Protein AF-A0A151J3Q8-F1 (afdb_monomer_lite)

pLDDT: mean 82.66, std 10.96, range [40.75, 94.88]

Foldseek 3Di:
DVVVVVVVVVVVVVVVLVVVVVVVVVDDLLVDDQVVSCLQQVDGSVVLVVVLVVCVVVDDDDPDPSDDDSSVVSSVVSNCVSVPPPDDD

Organism: NCBI:txid471704

Sequence (89 aa):
MRHERQRRRLAEIRASKIMRRTIRDMLDPFDLPETQFVGMYRLTRNMTRALIEELEPHLPIKKSALAIPNELKILCALNFYAQGSARSG

Secondary structure (DSSP, 8-state):
-HHHHHHHHHHHHHHHHHHHHHHHHH--GGGS-HHHHHHHHSS-HHHHHHHHHHHGGGSPP--STTSPPHHHHHHHHHHHHHT--S---

Radius of gyration: 16.95 Å; chains: 1; bounding box: 41×35×44 Å

Structure (mmCIF, N/CA/C/O backbone):
data_AF-A0A151J3Q8-F1
#
_entry.id   AF-A0A151J3Q8-F1
#
loop_
_atom_site.group_PDB
_atom_site.id
_atom_site.type_symbol
_atom_site.label_atom_id
_atom_site.label_alt_id
_atom_site.label_comp_id
_atom_site.label_asym_id
_atom_site.label_entity_id
_atom_site.label_seq_id
_atom_site.pdbx_PDB_ins_code
_atom_site.Cartn_x
_atom_site.Cartn_y
_atom_site.Cartn_z
_atom_site.occupancy
_atom_site.B_iso_or_equiv
_atom_site.auth_seq_id
_atom_site.auth_comp_id
_atom_site.auth_asym_id
_atom_site.auth_atom_id
_atom_site.pdbx_PDB_model_num
ATOM 1 N N . MET A 1 1 ? 28.092 8.800 -28.414 1.00 62.50 1 MET A N 1
ATOM 2 C CA . MET A 1 1 ? 27.491 10.055 -27.884 1.00 62.50 1 MET A CA 1
ATOM 3 C C . MET A 1 1 ? 25.972 10.010 -27.631 1.00 62.50 1 MET A C 1
ATOM 5 O O . MET A 1 1 ? 25.602 9.776 -26.486 1.00 62.50 1 MET A O 1
ATOM 9 N N . ARG A 1 2 ? 25.051 10.211 -28.601 1.00 66.50 2 ARG A N 1
ATOM 10 C CA . ARG A 1 2 ? 23.581 10.247 -28.318 1.00 66.50 2 ARG A CA 1
ATOM 11 C C . ARG A 1 2 ? 23.001 8.907 -27.824 1.00 66.50 2 ARG A C 1
ATOM 13 O O . ARG A 1 2 ? 22.270 8.883 -26.838 1.00 66.50 2 ARG A O 1
ATOM 20 N N . HIS A 1 3 ? 23.387 7.791 -28.445 1.00 69.31 3 HIS A N 1
ATOM 21 C CA . HIS A 1 3 ? 22.920 6.454 -28.049 1.00 69.31 3 HIS A CA 1
ATOM 22 C C . HIS A 1 3 ? 23.422 6.005 -26.665 1.00 69.31 3 HIS A C 1
ATOM 24 O O . HIS A 1 3 ? 22.702 5.318 -25.945 1.00 69.31 3 HIS A O 1
ATOM 30 N N . GLU A 1 4 ? 24.620 6.422 -26.248 1.00 76.94 4 GLU A N 1
ATOM 31 C CA . GLU A 1 4 ? 25.139 6.112 -24.907 1.00 76.94 4 GLU A CA 1
ATOM 32 C C . GLU A 1 4 ? 24.394 6.868 -23.814 1.00 76.94 4 GLU A C 1
ATOM 34 O O . GLU A 1 4 ? 24.078 6.283 -22.782 1.00 76.94 4 GLU A O 1
ATOM 39 N N . ARG A 1 5 ? 24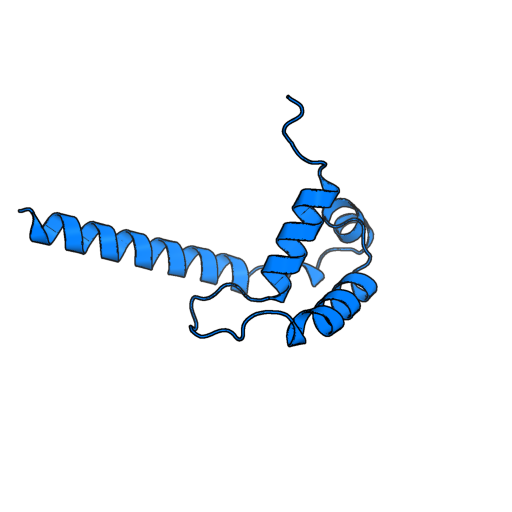.044 8.140 -24.052 1.00 77.31 5 ARG A N 1
ATOM 40 C CA . ARG A 1 5 ? 23.199 8.906 -23.123 1.00 77.31 5 ARG A CA 1
ATOM 41 C C . ARG A 1 5 ? 21.825 8.255 -22.960 1.00 77.31 5 ARG A C 1
ATOM 43 O O . ARG A 1 5 ? 21.351 8.117 -21.837 1.00 77.31 5 ARG A O 1
ATOM 50 N N . GLN A 1 6 ? 21.223 7.785 -24.057 1.00 81.25 6 GLN A N 1
ATOM 51 C CA . GLN A 1 6 ? 19.957 7.044 -24.024 1.00 81.25 6 GLN A CA 1
ATOM 52 C C . GLN A 1 6 ? 20.077 5.758 -23.189 1.00 81.25 6 GLN A C 1
ATOM 54 O O . GLN A 1 6 ? 19.230 5.491 -22.338 1.00 81.25 6 GLN A O 1
ATOM 59 N N . ARG A 1 7 ? 21.143 4.973 -23.398 1.00 81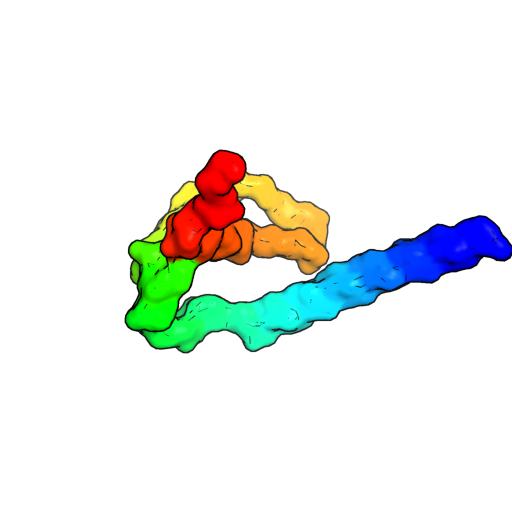.31 7 ARG A N 1
ATOM 60 C CA . ARG A 1 7 ? 21.396 3.731 -22.650 1.00 81.31 7 ARG A CA 1
ATOM 61 C C . ARG A 1 7 ? 21.614 3.990 -21.159 1.00 81.31 7 ARG A C 1
ATOM 63 O O . ARG A 1 7 ? 21.013 3.289 -20.349 1.00 81.31 7 ARG A O 1
ATOM 70 N N . ARG A 1 8 ? 22.395 5.017 -20.801 1.00 84.81 8 ARG A N 1
ATOM 71 C CA . ARG A 1 8 ? 22.597 5.435 -19.402 1.00 84.81 8 ARG A CA 1
ATOM 72 C C . ARG A 1 8 ? 21.280 5.833 -18.741 1.00 84.81 8 ARG A C 1
ATOM 74 O O . ARG A 1 8 ? 20.940 5.275 -17.706 1.00 84.81 8 ARG A O 1
ATOM 81 N N . ARG A 1 9 ? 20.467 6.662 -19.403 1.00 84.81 9 ARG A N 1
ATOM 82 C CA . ARG A 1 9 ? 19.150 7.076 -18.890 1.00 84.81 9 ARG A CA 1
ATOM 83 C C . ARG A 1 9 ? 18.204 5.891 -18.664 1.00 84.81 9 ARG A C 1
ATOM 85 O O . ARG A 1 9 ? 17.497 5.838 -17.663 1.00 84.81 9 ARG A O 1
ATOM 92 N N . LEU A 1 10 ? 18.179 4.918 -19.578 1.00 85.88 10 LEU A N 1
ATOM 93 C CA . LEU A 1 10 ? 17.362 3.709 -19.415 1.00 85.88 10 LEU A CA 1
ATOM 94 C C . LEU A 1 10 ? 17.860 2.825 -18.264 1.00 85.88 10 LEU A C 1
ATOM 96 O O . LEU A 1 10 ? 17.040 2.259 -17.538 1.00 85.88 10 LEU A O 1
ATOM 100 N N . ALA A 1 11 ? 19.179 2.718 -18.084 1.00 87.69 11 ALA A N 1
ATOM 101 C CA . ALA A 1 11 ? 19.781 1.996 -16.968 1.00 87.69 11 ALA A CA 1
ATOM 102 C C . ALA A 1 11 ? 19.457 2.667 -15.623 1.00 87.69 11 ALA A C 1
ATOM 104 O O . ALA A 1 11 ? 19.026 1.981 -14.702 1.00 87.69 11 ALA A O 1
ATOM 105 N N . GLU A 1 12 ? 19.545 3.996 -15.538 1.00 88.62 12 GLU A N 1
ATOM 106 C CA . GLU A 1 12 ? 19.165 4.781 -14.355 1.00 88.62 12 GLU A CA 1
ATOM 107 C C . GLU A 1 12 ? 17.679 4.610 -14.004 1.00 88.62 12 GLU A C 1
ATOM 109 O O . GLU A 1 12 ? 17.333 4.346 -12.852 1.00 88.62 12 GLU A O 1
ATOM 114 N N . ILE A 1 13 ? 16.781 4.673 -14.999 1.00 86.19 13 ILE A N 1
ATOM 115 C CA . ILE A 1 13 ? 15.343 4.433 -14.790 1.00 86.19 13 ILE A CA 1
ATOM 116 C C . ILE A 1 13 ? 15.098 3.013 -14.267 1.00 86.19 13 I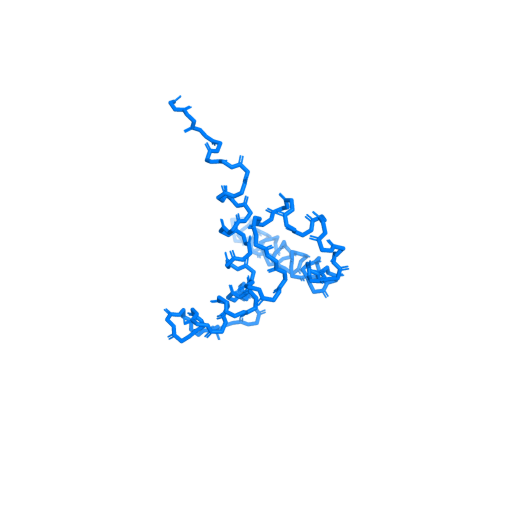LE A C 1
ATOM 118 O O . ILE A 1 13 ? 14.276 2.820 -13.368 1.00 86.19 13 ILE A O 1
ATOM 122 N N . ARG A 1 14 ? 15.789 2.005 -14.817 1.00 85.44 14 ARG A N 1
ATOM 123 C CA . ARG A 1 14 ? 15.678 0.618 -14.341 1.00 85.44 14 ARG A CA 1
ATOM 124 C C . ARG A 1 14 ? 16.212 0.470 -12.917 1.00 85.44 14 ARG A C 1
ATOM 126 O O . ARG A 1 14 ? 15.505 -0.099 -12.092 1.00 85.44 14 ARG A O 1
ATOM 133 N N . ALA A 1 15 ? 17.383 1.025 -12.612 1.00 87.06 15 ALA A N 1
ATOM 134 C CA . ALA A 1 15 ? 17.974 0.995 -11.276 1.00 87.06 15 ALA A CA 1
ATOM 135 C C . ALA A 1 15 ? 17.056 1.660 -10.237 1.00 87.06 15 ALA A C 1
ATOM 137 O O . ALA A 1 15 ? 16.792 1.082 -9.186 1.00 87.06 15 ALA A O 1
ATOM 138 N N . SER A 1 16 ? 16.463 2.813 -10.568 1.00 85.69 16 SER A N 1
ATOM 139 C CA . SER A 1 16 ? 15.494 3.494 -9.702 1.00 85.69 16 SER A CA 1
ATOM 140 C C . SER A 1 16 ? 14.232 2.656 -9.456 1.00 85.69 16 SER A C 1
ATOM 142 O O . SER A 1 16 ? 13.741 2.584 -8.329 1.00 85.69 16 SER A O 1
ATOM 144 N N . LYS A 1 17 ? 13.712 1.968 -10.486 1.00 80.56 17 LYS A N 1
ATOM 145 C CA . LYS A 1 17 ? 12.574 1.044 -10.334 1.00 80.56 17 LYS A CA 1
ATOM 146 C C . LYS A 1 17 ? 12.912 -0.155 -9.443 1.00 80.56 17 LYS A C 1
ATOM 148 O O . LYS A 1 17 ? 12.063 -0.550 -8.650 1.00 80.56 17 LYS A O 1
ATOM 153 N N . ILE A 1 18 ? 14.120 -0.708 -9.566 1.00 82.75 18 ILE A N 1
ATOM 154 C CA . ILE A 1 18 ? 14.598 -1.818 -8.728 1.00 82.75 18 ILE A CA 1
ATOM 155 C C . ILE A 1 18 ? 14.725 -1.359 -7.275 1.00 82.75 18 ILE A C 1
ATOM 157 O O . ILE A 1 18 ? 14.121 -1.975 -6.409 1.00 82.75 18 ILE A O 1
ATOM 161 N N . MET A 1 19 ? 15.393 -0.231 -7.014 1.00 82.25 19 MET A N 1
ATOM 162 C CA . MET A 1 19 ? 15.560 0.299 -5.656 1.00 82.25 19 MET A CA 1
ATOM 163 C C . MET A 1 19 ? 14.215 0.546 -4.960 1.00 82.25 19 MET A C 1
ATOM 165 O O . MET A 1 19 ? 14.005 0.122 -3.828 1.00 82.25 19 MET A O 1
ATOM 169 N N . ARG A 1 20 ? 13.258 1.179 -5.654 1.00 76.75 20 ARG A N 1
ATOM 170 C CA . ARG A 1 20 ? 11.903 1.406 -5.118 1.00 76.75 20 ARG A CA 1
ATOM 171 C C . ARG A 1 20 ? 11.154 0.106 -4.830 1.00 76.75 20 ARG A C 1
ATOM 173 O O . ARG A 1 20 ? 10.330 0.078 -3.923 1.00 76.75 20 ARG A O 1
ATOM 180 N N . ARG A 1 21 ? 11.396 -0.950 -5.613 1.00 76.00 21 ARG A N 1
ATOM 181 C CA . ARG A 1 21 ? 10.851 -2.281 -5.332 1.00 76.00 21 ARG A CA 1
ATOM 182 C C . ARG A 1 21 ? 11.514 -2.890 -4.097 1.00 76.00 21 ARG A C 1
ATOM 184 O O . ARG A 1 21 ? 10.793 -3.387 -3.255 1.00 76.00 21 ARG A O 1
ATOM 191 N N . THR A 1 22 ? 12.833 -2.805 -3.953 1.00 73.00 22 THR A N 1
ATOM 192 C CA . THR A 1 22 ? 13.528 -3.330 -2.768 1.00 73.00 22 THR A CA 1
ATOM 193 C C . THR A 1 22 ? 13.026 -2.677 -1.482 1.00 73.00 22 THR A C 1
ATOM 195 O O . THR A 1 22 ? 12.704 -3.378 -0.535 1.00 73.00 22 THR A O 1
ATOM 198 N N . ILE A 1 23 ? 12.891 -1.346 -1.468 1.00 73.00 23 ILE A N 1
ATOM 199 C CA . ILE A 1 23 ? 12.362 -0.606 -0.309 1.00 73.00 23 ILE A CA 1
ATOM 200 C C . ILE A 1 23 ? 10.950 -1.080 0.044 1.00 73.00 23 ILE A C 1
ATOM 202 O O . ILE A 1 23 ? 10.633 -1.282 1.208 1.00 73.00 23 ILE A O 1
ATOM 206 N N . ARG A 1 24 ? 10.108 -1.268 -0.972 1.00 74.94 24 ARG A N 1
ATOM 207 C CA . ARG A 1 24 ? 8.748 -1.774 -0.810 1.00 74.94 24 ARG A CA 1
ATOM 208 C C . ARG A 1 24 ? 8.723 -3.188 -0.234 1.00 74.94 24 ARG A C 1
ATOM 210 O O . ARG A 1 24 ? 7.971 -3.440 0.691 1.00 74.94 24 ARG A O 1
ATOM 217 N N . ASP A 1 25 ? 9.514 -4.090 -0.804 1.00 74.88 25 ASP A N 1
ATOM 218 C CA . ASP A 1 25 ? 9.545 -5.497 -0.403 1.00 74.88 25 ASP A CA 1
ATOM 219 C C . ASP A 1 25 ? 10.123 -5.652 1.029 1.00 74.88 25 ASP A C 1
ATOM 221 O O . ASP A 1 25 ? 9.895 -6.671 1.668 1.00 74.88 25 ASP A O 1
ATOM 225 N N . MET A 1 26 ? 10.839 -4.641 1.545 1.00 75.00 26 MET A N 1
ATOM 226 C CA . MET A 1 26 ? 11.364 -4.584 2.920 1.00 75.00 26 MET A CA 1
ATOM 227 C C . MET A 1 26 ? 10.423 -3.930 3.945 1.00 75.00 26 MET A C 1
ATOM 229 O O . MET A 1 26 ? 10.691 -4.028 5.139 1.00 75.00 26 MET A O 1
ATOM 233 N N . LEU A 1 27 ? 9.375 -3.225 3.514 1.00 73.50 27 LEU A N 1
ATOM 234 C CA . LEU A 1 27 ? 8.497 -2.450 4.393 1.00 73.50 27 LEU A CA 1
ATOM 235 C C . LEU A 1 27 ? 7.058 -2.938 4.231 1.00 73.50 27 LEU A C 1
ATOM 237 O O . LEU A 1 27 ? 6.367 -2.497 3.311 1.00 73.50 27 LEU A O 1
ATOM 241 N N . ASP A 1 28 ? 6.607 -3.819 5.127 1.00 81.06 28 ASP A N 1
ATOM 242 C CA . ASP A 1 28 ? 5.194 -4.192 5.205 1.00 81.06 28 ASP A CA 1
ATOM 243 C C . ASP A 1 28 ? 4.415 -3.121 6.002 1.00 81.06 28 ASP A C 1
ATOM 245 O O . ASP A 1 28 ? 4.632 -2.954 7.206 1.00 81.06 28 ASP A O 1
ATOM 249 N N . PRO A 1 29 ? 3.502 -2.361 5.368 1.00 80.50 29 PRO A N 1
ATOM 250 C CA . PRO A 1 29 ? 2.693 -1.365 6.062 1.00 80.50 29 PRO A CA 1
ATOM 251 C C . PRO A 1 29 ? 1.727 -1.980 7.084 1.00 80.50 29 PRO A C 1
ATOM 253 O O . PRO A 1 29 ? 1.277 -1.271 7.982 1.00 80.50 29 PRO A O 1
ATOM 256 N N . PHE A 1 30 ? 1.409 -3.274 6.996 1.00 84.62 30 PHE A N 1
ATOM 257 C CA . PHE A 1 30 ? 0.544 -3.954 7.959 1.00 84.62 30 PHE A CA 1
ATOM 258 C C . PHE A 1 30 ? 1.254 -4.367 9.255 1.00 84.62 30 PHE A C 1
ATOM 260 O O . PHE A 1 30 ? 0.565 -4.700 10.226 1.00 84.62 30 PHE A O 1
ATOM 267 N N . ASP A 1 31 ? 2.584 -4.281 9.313 1.00 87.75 31 ASP A N 1
ATOM 268 C CA . ASP A 1 31 ? 3.357 -4.486 10.547 1.00 87.75 31 ASP A CA 1
ATOM 269 C C . ASP A 1 31 ? 3.269 -3.287 11.505 1.00 87.75 31 ASP A C 1
ATOM 271 O O . ASP A 1 31 ? 3.651 -3.378 12.675 1.00 87.75 31 ASP A O 1
ATOM 275 N N . LEU A 1 32 ? 2.725 -2.155 11.045 1.00 86.31 32 LEU A N 1
ATOM 276 C CA . LEU A 1 32 ? 2.515 -0.981 11.885 1.00 86.31 32 LEU A CA 1
ATOM 277 C C . LEU A 1 32 ? 1.502 -1.262 13.015 1.00 86.31 32 LEU A C 1
ATOM 279 O O . LEU A 1 32 ? 0.493 -1.944 12.797 1.00 86.31 32 LEU A O 1
ATOM 283 N N . PRO A 1 33 ? 1.700 -0.674 14.213 1.00 90.94 33 PRO A N 1
ATOM 284 C CA . PRO A 1 33 ? 0.692 -0.680 15.267 1.00 90.94 33 PRO A CA 1
ATOM 285 C C . PRO A 1 33 ? -0.631 -0.080 14.782 1.00 90.94 33 PRO A C 1
ATOM 287 O O . PRO A 1 33 ? -0.636 0.922 14.067 1.00 90.94 33 PRO A O 1
ATOM 290 N N . GLU A 1 34 ? -1.757 -0.642 15.229 1.00 91.00 34 GLU A N 1
ATOM 291 C CA . GLU A 1 34 ? -3.100 -0.266 14.754 1.00 91.00 34 GLU A CA 1
ATOM 292 C C . GLU A 1 34 ? -3.368 1.246 14.840 1.00 91.00 34 GLU A C 1
ATOM 294 O O . GLU A 1 34 ? -3.913 1.842 13.917 1.00 91.00 34 GLU A O 1
ATOM 299 N N . THR A 1 35 ? -2.929 1.891 15.922 1.00 89.31 35 THR A N 1
ATOM 300 C CA . THR A 1 35 ? -3.096 3.337 16.134 1.00 89.31 35 THR A CA 1
ATOM 301 C C . THR A 1 35 ? -2.346 4.173 15.097 1.00 89.31 35 THR A C 1
ATOM 303 O O . THR A 1 35 ? -2.881 5.163 14.599 1.00 89.31 35 THR A O 1
ATOM 306 N N . GLN A 1 36 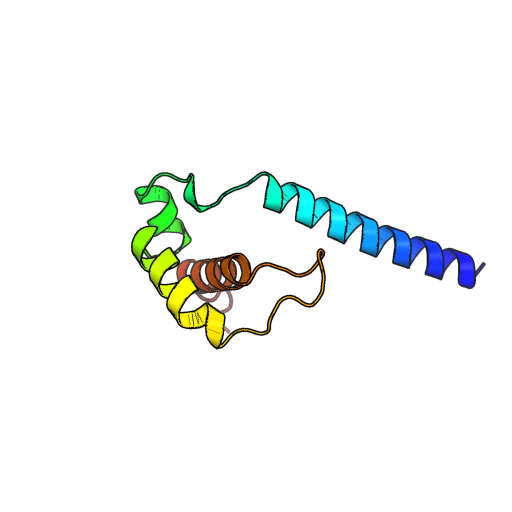? -1.127 3.764 14.735 1.00 87.88 36 GLN A N 1
ATOM 307 C CA . GLN A 1 36 ? -0.328 4.421 13.700 1.00 87.88 36 GLN A CA 1
ATOM 308 C C . GLN A 1 36 ? -0.925 4.163 12.317 1.00 87.88 36 GLN A C 1
ATOM 310 O O . GLN A 1 36 ? -1.053 5.087 11.515 1.00 87.88 36 GLN A O 1
ATOM 315 N N . PHE A 1 37 ? -1.356 2.925 12.069 1.00 90.75 37 PHE A N 1
ATOM 316 C CA . PHE A 1 37 ? -1.979 2.526 10.814 1.00 90.75 37 PHE A CA 1
ATOM 317 C C . PHE A 1 37 ? -3.256 3.333 10.537 1.00 90.75 37 PHE A C 1
ATOM 319 O O . PHE A 1 37 ? -3.388 3.941 9.476 1.00 90.75 37 PHE A O 1
ATOM 326 N N . VAL A 1 38 ? -4.159 3.434 11.518 1.00 91.31 38 VAL A N 1
ATOM 327 C CA . VAL A 1 38 ? -5.377 4.253 11.412 1.00 91.31 38 VAL A CA 1
ATOM 328 C C . VAL A 1 38 ? -5.034 5.735 11.235 1.00 91.31 38 VAL A C 1
ATOM 330 O O . VAL A 1 38 ? -5.694 6.428 10.462 1.00 91.31 38 VAL A O 1
ATOM 333 N N . GLY A 1 39 ? -3.984 6.234 11.891 1.00 87.19 39 GLY A N 1
ATOM 334 C CA . GLY A 1 39 ? -3.504 7.603 11.687 1.00 87.19 39 GLY A CA 1
ATOM 335 C C . GLY A 1 39 ? -3.077 7.882 10.241 1.00 87.19 39 GLY A C 1
ATOM 336 O O . GLY A 1 39 ? -3.397 8.941 9.703 1.00 87.19 39 GLY A O 1
ATOM 337 N N . MET A 1 40 ? -2.402 6.922 9.602 1.00 86.56 40 MET A N 1
ATOM 338 C CA . MET A 1 40 ? -1.904 7.047 8.228 1.00 86.56 40 MET A CA 1
ATOM 339 C C . MET A 1 40 ? -2.967 6.789 7.159 1.00 86.56 40 MET A C 1
ATOM 341 O O . MET A 1 40 ? -2.954 7.452 6.129 1.00 86.56 40 MET A O 1
ATOM 345 N N . TYR A 1 41 ? -3.876 5.836 7.374 1.00 90.88 41 TYR A N 1
ATOM 346 C CA . TYR A 1 41 ? -4.789 5.347 6.331 1.00 90.88 41 TYR A CA 1
ATOM 347 C C . TYR A 1 41 ? -6.274 5.606 6.622 1.00 90.88 41 TYR A C 1
ATOM 349 O O . TYR A 1 41 ? -7.108 5.325 5.768 1.00 90.88 41 TYR A O 1
ATOM 357 N N . ARG A 1 42 ? -6.622 6.125 7.811 1.00 91.62 42 ARG A N 1
ATOM 358 C CA . ARG A 1 42 ? -7.998 6.332 8.335 1.00 91.62 42 ARG A CA 1
ATOM 359 C C . ARG A 1 42 ? -8.866 5.077 8.455 1.00 91.62 42 ARG A C 1
ATOM 361 O O . ARG A 1 42 ? -9.992 5.172 8.930 1.00 91.62 42 ARG A O 1
ATOM 368 N N . LEU A 1 43 ? -8.339 3.918 8.080 1.00 92.12 43 LEU A N 1
ATOM 369 C CA . LEU A 1 43 ? -8.972 2.611 8.195 1.00 92.12 43 LEU A CA 1
ATOM 370 C C . LEU A 1 43 ? -8.134 1.710 9.097 1.00 92.12 43 LEU A C 1
ATOM 372 O O . LEU A 1 43 ? -6.920 1.884 9.202 1.00 92.12 43 LEU A O 1
ATOM 376 N N . THR A 1 44 ? -8.783 0.738 9.733 1.00 93.56 44 THR A N 1
ATOM 377 C CA . THR A 1 44 ? -8.087 -0.339 10.448 1.00 93.56 44 THR A CA 1
ATOM 378 C C . THR A 1 44 ? -7.416 -1.282 9.456 1.00 93.56 44 THR A C 1
ATOM 380 O O . THR A 1 44 ? -7.818 -1.366 8.291 1.00 93.56 44 THR A O 1
ATOM 383 N N . ARG A 1 45 ? -6.419 -2.046 9.909 1.00 93.31 45 ARG A N 1
ATOM 384 C CA . ARG A 1 45 ? -5.731 -3.029 9.054 1.00 93.31 45 ARG A CA 1
ATOM 385 C C . ARG A 1 45 ? -6.709 -4.027 8.441 1.00 93.31 45 ARG A C 1
ATOM 387 O O . ARG A 1 45 ? -6.633 -4.305 7.247 1.00 93.31 45 ARG A O 1
ATOM 394 N N . ASN A 1 46 ? -7.671 -4.504 9.226 1.00 94.00 46 ASN A N 1
ATOM 395 C CA . ASN A 1 46 ? -8.673 -5.459 8.753 1.00 94.00 46 ASN A CA 1
ATOM 396 C C . ASN A 1 46 ? -9.602 -4.851 7.694 1.00 94.00 46 ASN A C 1
ATOM 398 O O . ASN A 1 46 ? -9.856 -5.491 6.678 1.00 94.00 46 ASN A O 1
ATOM 402 N N . MET A 1 47 ? -10.061 -3.608 7.886 1.00 93.81 47 MET A N 1
ATOM 403 C CA . MET A 1 47 ? -10.892 -2.922 6.889 1.00 93.81 47 MET A CA 1
ATOM 404 C C . MET A 1 47 ? -10.123 -2.667 5.594 1.00 93.81 47 MET A C 1
ATOM 406 O O . MET A 1 47 ? -10.674 -2.840 4.512 1.00 93.81 47 MET A O 1
ATOM 410 N N . THR A 1 48 ? -8.840 -2.317 5.689 1.00 93.88 48 THR A N 1
ATOM 411 C CA . THR A 1 48 ? -7.997 -2.144 4.504 1.00 93.88 48 THR A CA 1
ATOM 412 C C . THR A 1 48 ? -7.792 -3.458 3.751 1.00 93.88 48 THR A C 1
ATOM 414 O O . THR A 1 48 ? -7.861 -3.446 2.527 1.00 93.88 48 THR A O 1
ATOM 417 N N . ARG A 1 49 ? -7.589 -4.596 4.436 1.00 93.38 49 ARG A N 1
ATOM 418 C CA . ARG A 1 49 ? -7.498 -5.909 3.763 1.00 93.38 49 ARG A CA 1
ATOM 419 C C . ARG A 1 49 ? -8.796 -6.274 3.048 1.00 93.38 49 ARG A C 1
ATOM 421 O O . ARG A 1 49 ? -8.744 -6.617 1.874 1.00 93.38 49 ARG A O 1
ATOM 428 N N . ALA A 1 50 ? -9.939 -6.110 3.715 1.00 94.88 50 ALA A N 1
ATOM 429 C CA . ALA A 1 50 ? -11.245 -6.354 3.105 1.00 94.88 50 ALA A CA 1
ATOM 430 C C . ALA A 1 50 ? -11.468 -5.472 1.863 1.00 94.88 50 ALA A C 1
ATOM 432 O O . ALA A 1 50 ? -11.892 -5.961 0.820 1.00 94.88 50 ALA A O 1
ATOM 433 N N . LEU A 1 51 ? -11.093 -4.191 1.939 1.00 93.75 51 LEU A N 1
ATOM 434 C CA . LEU A 1 51 ? -11.168 -3.274 0.801 1.00 93.75 51 LEU A CA 1
ATOM 435 C C . LEU A 1 51 ? -10.249 -3.701 -0.354 1.00 93.75 51 LEU A C 1
ATOM 437 O O . LEU A 1 51 ? -10.613 -3.558 -1.518 1.00 93.75 51 LEU A O 1
ATOM 441 N N . ILE A 1 52 ? -9.049 -4.208 -0.054 1.00 92.50 52 ILE A N 1
ATOM 442 C CA . ILE A 1 52 ? -8.142 -4.737 -1.079 1.00 92.50 52 ILE A CA 1
ATOM 443 C C . ILE A 1 52 ? -8.779 -5.928 -1.784 1.00 92.50 52 ILE A C 1
ATOM 445 O O . ILE A 1 52 ? -8.808 -5.941 -3.010 1.00 92.50 52 ILE A O 1
ATOM 449 N N . GLU A 1 53 ? -9.316 -6.885 -1.033 1.00 93.38 53 GLU A N 1
ATOM 450 C CA . GLU A 1 53 ? -9.976 -8.071 -1.585 1.00 93.38 53 GLU A CA 1
ATOM 451 C C . GLU A 1 53 ? -11.181 -7.705 -2.461 1.00 93.38 53 GLU A C 1
ATOM 453 O O . GLU A 1 53 ? -11.350 -8.270 -3.541 1.00 93.38 53 GLU A O 1
ATOM 458 N N . GLU A 1 54 ? -11.973 -6.715 -2.042 1.00 94.69 54 GLU A N 1
ATOM 459 C CA . GLU A 1 54 ? -13.122 -6.215 -2.801 1.00 94.69 54 GLU A CA 1
ATOM 460 C C . GLU A 1 54 ? -12.704 -5.516 -4.106 1.00 94.69 54 GLU A C 1
ATOM 462 O O . GLU A 1 54 ? -13.351 -5.683 -5.139 1.00 94.69 54 GLU A O 1
ATOM 467 N N . LEU A 1 55 ? -11.601 -4.760 -4.097 1.00 91.50 55 LEU A N 1
ATOM 468 C CA . LEU A 1 55 ? -11.137 -3.995 -5.259 1.00 91.50 55 LEU A CA 1
ATOM 469 C C . LEU A 1 55 ? -10.223 -4.783 -6.208 1.00 91.50 55 LEU A C 1
ATOM 471 O O . LEU A 1 55 ? -10.141 -4.434 -7.388 1.00 91.50 55 LEU A O 1
ATOM 475 N N . GLU A 1 56 ? -9.542 -5.828 -5.735 1.00 88.50 56 GLU A N 1
ATOM 476 C CA . GLU A 1 56 ? -8.637 -6.670 -6.529 1.00 88.50 56 GLU A CA 1
ATOM 477 C C . GLU A 1 56 ? -9.240 -7.134 -7.874 1.00 88.50 56 GLU A C 1
ATOM 479 O O . GLU A 1 56 ? -8.562 -6.960 -8.892 1.00 88.50 56 GLU A O 1
ATOM 484 N N . PRO A 1 57 ? -10.494 -7.640 -7.958 1.00 89.75 57 PRO A N 1
ATOM 485 C CA . PRO A 1 57 ? -11.084 -8.069 -9.232 1.00 89.75 57 PRO A CA 1
ATOM 486 C C . PRO A 1 57 ? -11.354 -6.918 -10.212 1.00 89.75 57 PRO A C 1
ATOM 488 O O . PRO A 1 57 ? -11.443 -7.143 -11.420 1.00 89.75 57 PRO A O 1
ATOM 491 N N . HIS A 1 58 ? -11.472 -5.685 -9.718 1.00 89.50 58 HIS A N 1
ATOM 492 C CA . HIS A 1 58 ? -11.712 -4.494 -10.535 1.00 89.50 58 HIS A CA 1
ATOM 493 C C . HIS A 1 58 ? -10.414 -3.815 -10.988 1.00 89.50 58 HIS A C 1
ATOM 495 O O . HIS A 1 58 ? -10.435 -2.934 -11.853 1.00 89.50 58 HIS A O 1
ATOM 501 N N . LEU A 1 59 ? -9.273 -4.208 -10.419 1.00 86.19 59 LEU A N 1
ATOM 502 C CA . LEU A 1 59 ? -7.975 -3.632 -10.731 1.00 86.19 59 LEU A CA 1
ATOM 503 C C . LEU A 1 59 ? -7.245 -4.439 -11.813 1.00 86.19 59 LEU A C 1
ATOM 505 O O . LEU A 1 59 ? -7.344 -5.662 -11.892 1.00 86.19 59 LEU A O 1
ATOM 509 N N . PRO A 1 60 ? -6.452 -3.772 -12.670 1.00 84.12 60 PRO A N 1
ATOM 510 C CA . PRO A 1 60 ? -5.732 -4.458 -13.728 1.00 84.12 60 PRO A CA 1
ATOM 511 C C . PRO A 1 60 ? -4.718 -5.450 -13.150 1.00 84.12 60 PRO A C 1
ATOM 513 O O . PRO A 1 60 ? -3.863 -5.085 -12.336 1.00 84.12 60 PRO A O 1
ATOM 516 N N . ILE A 1 61 ? -4.768 -6.683 -13.658 1.00 79.19 61 ILE A N 1
ATOM 517 C CA . ILE A 1 61 ? -3.835 -7.757 -13.308 1.00 79.19 61 ILE A CA 1
ATOM 518 C C . ILE A 1 61 ? -2.399 -7.293 -13.584 1.00 79.19 61 ILE A C 1
ATOM 520 O O . ILE A 1 61 ? -2.088 -6.731 -14.642 1.00 79.19 61 ILE A O 1
ATOM 524 N N . LYS A 1 62 ? -1.494 -7.533 -12.630 1.00 74.38 62 LYS A N 1
ATOM 525 C CA . LYS A 1 62 ? -0.066 -7.226 -12.772 1.00 74.38 62 LYS A CA 1
ATOM 526 C C . LYS A 1 62 ? 0.533 -7.945 -13.984 1.00 74.38 62 LYS A C 1
ATOM 528 O O . LYS A 1 62 ? 0.720 -9.153 -13.973 1.00 74.38 62 LYS A O 1
ATOM 533 N N . LYS A 1 63 ? 0.944 -7.175 -14.996 1.00 74.94 63 LYS A N 1
ATOM 534 C CA . LYS A 1 63 ? 1.618 -7.692 -16.205 1.00 74.94 63 LYS A CA 1
ATOM 535 C C . LYS A 1 63 ? 3.150 -7.755 -16.096 1.00 74.94 63 LYS A C 1
ATOM 537 O O . LYS A 1 63 ? 3.818 -8.161 -17.038 1.00 74.94 63 LYS A O 1
ATOM 542 N N . SER A 1 64 ? 3.738 -7.291 -14.990 1.00 75.19 64 SER A N 1
ATOM 543 C CA . SER A 1 64 ? 5.195 -7.198 -14.824 1.00 75.19 64 SER A CA 1
ATOM 544 C C . SER A 1 64 ? 5.609 -7.342 -13.362 1.00 75.19 64 SER A C 1
ATOM 546 O O . SER A 1 64 ? 4.968 -6.771 -12.483 1.00 75.19 64 SER A O 1
ATOM 548 N N . ALA A 1 65 ? 6.740 -8.004 -13.105 1.00 68.81 65 ALA A N 1
ATOM 549 C CA . ALA A 1 65 ? 7.338 -8.106 -11.770 1.00 68.81 65 ALA A CA 1
ATOM 550 C C . ALA A 1 65 ? 7.755 -6.742 -11.177 1.00 68.81 65 ALA A C 1
ATOM 552 O O . ALA A 1 65 ? 7.900 -6.603 -9.966 1.00 68.81 65 ALA A O 1
ATOM 553 N N . LEU A 1 66 ? 7.939 -5.718 -12.021 1.00 72.38 66 LEU A N 1
ATOM 554 C CA . LEU A 1 66 ? 8.218 -4.342 -11.588 1.00 72.38 66 LEU A CA 1
ATOM 555 C C . LEU A 1 66 ? 6.943 -3.519 -11.351 1.00 72.38 66 LEU A C 1
ATOM 557 O O . LEU A 1 66 ? 7.031 -2.381 -10.883 1.00 72.38 66 LEU A O 1
ATOM 561 N N . ALA A 1 67 ? 5.766 -4.055 -11.683 1.00 79.06 67 ALA A N 1
ATOM 562 C CA . ALA A 1 67 ? 4.507 -3.359 -11.473 1.00 79.06 67 ALA A CA 1
ATOM 563 C C . ALA A 1 67 ? 4.225 -3.172 -9.975 1.00 79.06 67 ALA A C 1
ATOM 565 O O . ALA A 1 67 ? 4.589 -3.997 -9.130 1.00 79.06 67 ALA A O 1
ATOM 566 N N . ILE A 1 68 ? 3.562 -2.066 -9.649 1.00 80.56 68 ILE A N 1
ATOM 567 C CA . ILE A 1 68 ? 3.139 -1.760 -8.282 1.00 80.56 68 ILE A CA 1
ATOM 568 C C . ILE A 1 68 ? 1.978 -2.711 -7.912 1.00 80.56 68 ILE A C 1
ATOM 570 O O . ILE A 1 68 ? 1.040 -2.820 -8.707 1.00 80.56 68 ILE A O 1
ATOM 574 N N . PRO A 1 69 ? 2.044 -3.439 -6.777 1.00 84.25 69 PRO A N 1
ATOM 575 C CA . PRO A 1 69 ? 0.928 -4.212 -6.224 1.00 84.25 69 PRO A CA 1
ATOM 576 C C . PRO A 1 69 ? -0.341 -3.382 -6.091 1.00 84.25 69 PRO A C 1
ATOM 578 O O . PRO A 1 69 ? -0.263 -2.199 -5.776 1.00 84.25 69 PRO A O 1
ATOM 581 N N . ASN A 1 70 ? -1.490 -4.008 -6.333 1.00 87.25 70 ASN A N 1
ATOM 582 C CA . ASN A 1 70 ? -2.795 -3.373 -6.181 1.00 87.25 70 ASN A CA 1
ATOM 583 C C . ASN A 1 70 ? -3.018 -2.903 -4.741 1.00 87.25 70 ASN A C 1
ATOM 585 O O . ASN A 1 70 ? -3.312 -1.730 -4.540 1.00 87.25 70 ASN A O 1
ATOM 589 N N . GLU A 1 71 ? -2.681 -3.745 -3.766 1.00 88.38 71 GLU A N 1
ATOM 590 C CA . GLU A 1 71 ? -2.556 -3.398 -2.345 1.00 88.38 71 GLU A CA 1
ATOM 591 C C . GLU A 1 71 ? -1.857 -2.051 -2.101 1.00 88.38 71 GLU A C 1
ATOM 593 O O . GLU A 1 71 ? -2.401 -1.167 -1.446 1.00 88.38 71 GLU A O 1
ATOM 598 N N . LEU A 1 72 ? -0.684 -1.827 -2.698 1.00 87.12 72 LEU A N 1
ATOM 599 C CA . LEU A 1 72 ? 0.049 -0.575 -2.498 1.00 87.12 72 LEU A CA 1
ATOM 600 C C . LEU A 1 72 ? -0.556 0.618 -3.221 1.00 87.12 72 LEU A C 1
ATOM 602 O O . LEU A 1 72 ? -0.392 1.746 -2.763 1.00 87.12 72 LEU A O 1
ATOM 606 N N . LYS A 1 73 ? -1.234 0.400 -4.351 1.00 89.50 73 LYS A N 1
ATOM 607 C CA . LYS A 1 73 ? -1.997 1.472 -5.003 1.00 89.50 73 LYS A CA 1
ATOM 608 C C . LYS A 1 73 ? -3.139 1.917 -4.092 1.00 89.50 73 LYS A C 1
ATOM 610 O O . LYS A 1 73 ? -3.338 3.117 -3.931 1.00 89.50 73 LYS A O 1
ATOM 615 N N . ILE A 1 74 ? -3.834 0.960 -3.475 1.00 91.38 74 ILE A N 1
ATOM 616 C CA . ILE A 1 74 ? -4.938 1.209 -2.545 1.00 91.38 74 ILE A CA 1
ATOM 617 C C . ILE A 1 74 ? -4.419 1.924 -1.297 1.00 91.38 74 ILE A C 1
ATOM 619 O O . ILE A 1 74 ? -4.916 2.994 -0.968 1.00 91.38 74 ILE A O 1
ATOM 623 N N . LEU A 1 75 ? -3.355 1.425 -0.664 1.00 90.25 75 LEU A N 1
ATOM 624 C CA . LEU A 1 75 ? -2.720 2.082 0.484 1.00 90.25 75 LEU A CA 1
ATOM 625 C C . LEU A 1 75 ? -2.228 3.496 0.155 1.00 90.25 75 LEU A C 1
ATOM 627 O O . LEU A 1 75 ? -2.379 4.409 0.962 1.00 90.25 75 LEU A O 1
ATOM 631 N N . CYS A 1 76 ? -1.667 3.707 -1.038 1.00 89.62 76 CYS A N 1
ATOM 632 C CA . CYS A 1 76 ? -1.260 5.035 -1.490 1.00 89.62 76 CYS A CA 1
ATOM 633 C C . CYS A 1 76 ? -2.463 5.980 -1.632 1.00 89.62 76 CYS A C 1
ATOM 635 O O . CYS A 1 76 ? -2.382 7.123 -1.186 1.00 89.62 76 CYS A O 1
ATOM 637 N N . ALA A 1 77 ? -3.578 5.499 -2.191 1.00 91.31 77 ALA A N 1
ATOM 638 C CA . ALA A 1 77 ? -4.813 6.268 -2.300 1.00 91.31 77 ALA A CA 1
ATOM 639 C C . ALA A 1 77 ? -5.396 6.595 -0.918 1.00 91.31 77 ALA A C 1
ATOM 641 O O . ALA A 1 77 ? -5.708 7.751 -0.650 1.00 91.31 77 ALA A O 1
ATOM 642 N N . LEU A 1 78 ? -5.474 5.612 -0.017 1.00 91.44 78 LEU A N 1
ATOM 643 C CA . LEU A 1 78 ? -5.932 5.807 1.361 1.00 91.44 78 LEU A CA 1
ATOM 644 C C . LEU A 1 78 ? -5.081 6.841 2.095 1.00 91.44 78 LEU A C 1
ATOM 646 O O . LEU A 1 78 ? -5.626 7.762 2.687 1.00 91.44 78 LEU A O 1
ATOM 650 N N . ASN A 1 79 ? -3.756 6.737 2.001 1.00 90.62 79 ASN A N 1
ATOM 651 C CA . ASN A 1 79 ? -2.837 7.695 2.610 1.00 90.62 79 ASN A CA 1
ATOM 652 C C . ASN A 1 79 ? -3.016 9.111 2.031 1.00 90.62 79 ASN A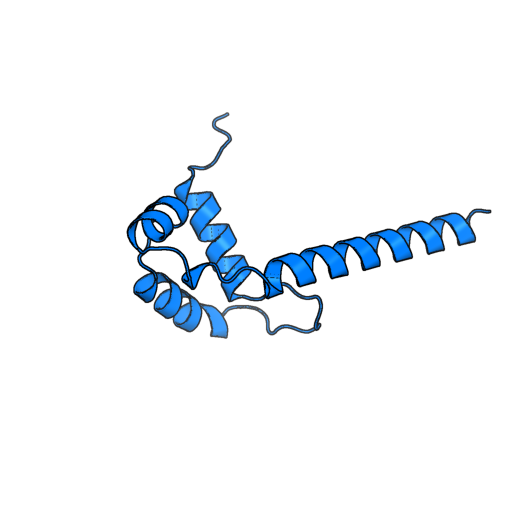 C 1
ATOM 654 O O . ASN A 1 79 ? -2.997 10.092 2.768 1.00 90.62 79 ASN A O 1
ATOM 658 N N . PHE A 1 80 ? -3.245 9.229 0.720 1.00 88.56 80 PHE A N 1
ATOM 659 C CA . PHE A 1 80 ? -3.557 10.511 0.084 1.00 88.56 80 PHE A CA 1
ATOM 660 C C . PHE A 1 80 ? -4.870 11.115 0.609 1.00 88.56 80 PHE A C 1
ATOM 662 O O . PHE A 1 80 ? -4.903 12.291 0.965 1.00 88.56 80 PHE A O 1
ATOM 669 N N . TYR A 1 81 ? -5.937 10.318 0.718 1.00 87.56 81 TYR A N 1
ATOM 670 C CA . TYR A 1 81 ? -7.205 10.776 1.296 1.00 87.56 81 TYR A CA 1
ATOM 671 C C . TYR A 1 81 ? -7.078 11.108 2.791 1.00 87.56 81 TYR A C 1
ATOM 673 O O . TYR A 1 81 ? -7.674 12.073 3.267 1.00 87.56 81 TYR A O 1
ATOM 681 N N . ALA A 1 82 ? -6.270 10.348 3.529 1.00 86.94 82 ALA A N 1
ATOM 682 C CA . ALA A 1 82 ? -6.062 10.490 4.966 1.00 86.94 82 ALA A CA 1
ATOM 683 C C . ALA A 1 82 ? -5.346 11.782 5.368 1.00 86.94 82 ALA A C 1
ATOM 685 O O . ALA A 1 82 ? -5.669 12.365 6.412 1.00 86.94 82 ALA A O 1
ATOM 686 N N . GLN A 1 83 ? -4.376 12.201 4.553 1.00 83.81 83 GLN A N 1
ATOM 687 C CA . GLN A 1 83 ? -3.596 13.425 4.742 1.00 83.81 83 GLN A CA 1
ATOM 688 C C . GLN A 1 83 ? -4.380 14.686 4.348 1.00 83.81 83 GLN A C 1
ATOM 690 O O . GLN A 1 83 ? -3.915 15.797 4.593 1.00 83.81 83 GLN A O 1
ATOM 695 N N . GLY A 1 84 ? -5.583 14.517 3.787 1.00 69.69 84 GLY A 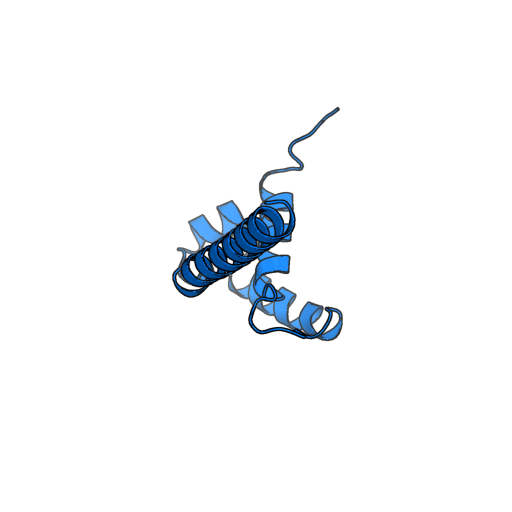N 1
ATOM 696 C CA . GLY A 1 84 ? -6.307 15.580 3.112 1.00 69.69 84 GLY A CA 1
ATOM 697 C C . GLY A 1 84 ? -5.619 15.898 1.789 1.00 69.69 84 GLY A C 1
ATOM 698 O O . GLY A 1 84 ? -4.396 15.908 1.681 1.00 69.69 84 GLY A O 1
ATOM 699 N N . SER A 1 85 ? -6.403 16.155 0.751 1.00 57.50 85 SER A N 1
ATOM 700 C CA . SER A 1 85 ? -5.912 16.668 -0.524 1.00 57.50 85 SER A CA 1
ATOM 701 C C . SER A 1 85 ? -5.063 17.924 -0.290 1.00 57.50 85 SER A C 1
ATOM 703 O O . SER A 1 85 ? -5.596 19.027 -0.171 1.00 57.50 85 SER A O 1
ATOM 705 N N . ALA A 1 86 ? -3.739 17.765 -0.209 1.00 58.28 86 ALA A N 1
ATOM 706 C CA . ALA A 1 86 ? -2.786 18.861 -0.170 1.00 58.28 86 ALA A CA 1
ATOM 707 C C . ALA A 1 86 ? -2.768 19.517 -1.551 1.00 58.28 86 ALA A C 1
ATOM 709 O O . ALA A 1 86 ? -1.953 19.178 -2.407 1.00 58.28 86 ALA A O 1
ATOM 710 N N . ARG A 1 87 ? -3.767 20.378 -1.757 1.00 48.00 87 ARG A N 1
ATOM 711 C CA . ARG A 1 87 ? -3.826 21.590 -2.577 1.00 48.00 87 ARG A CA 1
ATOM 712 C C . ARG A 1 87 ? -5.277 22.065 -2.565 1.00 48.00 87 ARG A C 1
ATOM 714 O O . ARG A 1 87 ? -6.054 21.791 -3.472 1.00 48.00 87 ARG A O 1
ATOM 721 N N . SER A 1 88 ? -5.639 22.782 -1.509 1.00 45.16 88 SER A N 1
ATOM 722 C CA . SER A 1 88 ? -6.566 23.895 -1.680 1.00 45.16 88 SER A CA 1
ATOM 723 C C . SER A 1 88 ? -5.944 24.851 -2.707 1.00 45.16 88 SER A C 1
ATOM 725 O O . SER A 1 88 ? -4.775 25.183 -2.533 1.00 45.16 88 SER A O 1
ATOM 727 N N . GLY A 1 89 ? -6.709 25.235 -3.736 1.00 40.75 89 GLY A N 1
ATOM 728 C CA . GLY A 1 89 ? -6.548 26.464 -4.539 1.00 40.75 89 GLY A CA 1
ATOM 729 C C . GLY A 1 89 ? -5.195 26.718 -5.187 1.00 40.75 89 GLY A C 1
ATOM 730 O O . GLY A 1 89 ? -4.318 27.284 -4.505 1.00 40.75 89 GLY A O 1
#